Prote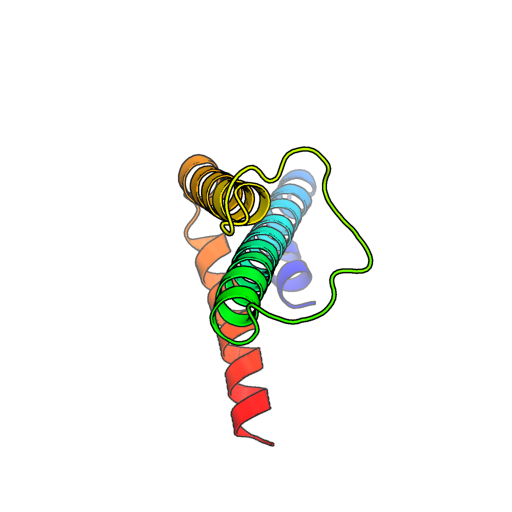in AF-A0A662FRY5-F1 (afdb_monomer_lite)

Foldseek 3Di:
DVLLVVLVVDPDPVSSCVSVVLLVVLLVLVVLLVVLVVVQVVCVVCVPDDDPDDDPPPPDSGPPVSVVSNVVSVVCCVPPPPDVVSVVVNVVVVVVVVVVVVVD

Radius of gyration: 18.14 Å; chains: 1; bounding box: 42×27×48 Å

pLDDT: mean 74.13, std 9.49, range [51.31, 88.25]

Sequence (104 aa):
LFEVVVSGFYEDPIKVIDVVAKSSNLGCLIAFIFVNFSVLILRRRYPDAERPFKIPLAPLNIPLTSLIGVLLCALTIVLVFHETLVWAITLAILGLGLAIKTRR

Secondary structure (DSSP, 8-state):
-HHHHHHTT-S-HHHHHHHHHHHHHHHHHHHHHHHHHHHHHHHHH-TT---SS--TT--SSS-HHHHHHHHHHHHHHHHH---HHHHHHHHHHHHHHHHHHHT-

Structure (mmCIF, N/CA/C/O backbone):
data_AF-A0A662FRY5-F1
#
_entry.id   AF-A0A662FRY5-F1
#
loop_
_atom_site.group_PDB
_atom_site.id
_atom_site.type_symbol
_atom_site.label_atom_id
_atom_site.label_alt_id
_atom_site.label_comp_id
_atom_site.label_asym_id
_atom_site.label_entity_id
_atom_site.label_seq_id
_atom_site.pdbx_PDB_ins_code
_atom_site.Cartn_x
_atom_site.Cartn_y
_atom_site.Cartn_z
_atom_site.occupancy
_atom_site.B_iso_or_equiv
_atom_site.auth_seq_id
_atom_site.auth_comp_id
_atom_site.auth_asym_id
_atom_site.auth_atom_id
_atom_site.pdbx_PDB_model_num
ATOM 1 N N . LEU A 1 1 ? 6.917 -13.812 -11.179 1.00 58.88 1 LEU A N 1
ATOM 2 C CA . LEU A 1 1 ? 7.219 -14.451 -12.483 1.00 58.88 1 LEU A CA 1
ATOM 3 C C . LEU A 1 1 ? 7.259 -13.413 -13.601 1.00 58.88 1 LEU A C 1
ATOM 5 O O . LEU A 1 1 ? 8.296 -13.297 -14.228 1.00 58.88 1 LEU A O 1
ATOM 9 N N . PHE A 1 2 ? 6.216 -12.590 -13.773 1.00 63.50 2 PHE A N 1
ATOM 10 C CA . PHE A 1 2 ? 6.215 -11.488 -14.751 1.00 63.50 2 PHE A CA 1
ATOM 11 C C . PHE A 1 2 ? 7.364 -10.477 -14.551 1.00 63.50 2 PHE A C 1
ATOM 13 O O . PHE A 1 2 ? 8.067 -10.170 -15.503 1.00 63.50 2 PHE A O 1
ATOM 20 N N . GLU A 1 3 ? 7.631 -10.039 -13.314 1.00 64.31 3 GLU A N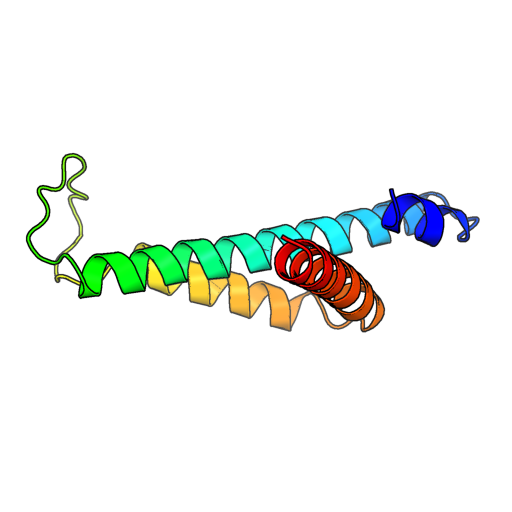 1
ATOM 21 C CA . GLU A 1 3 ? 8.716 -9.076 -13.036 1.00 64.31 3 GLU A CA 1
ATOM 22 C C . GLU A 1 3 ? 10.110 -9.624 -13.343 1.00 64.31 3 GLU A C 1
ATOM 24 O O . GLU A 1 3 ? 10.901 -8.951 -13.983 1.00 64.31 3 GLU A O 1
ATOM 29 N N . VAL A 1 4 ? 10.387 -10.876 -12.969 1.00 63.34 4 VAL A N 1
ATOM 30 C CA . VAL A 1 4 ? 11.671 -11.536 -13.262 1.00 63.34 4 VAL A CA 1
ATOM 31 C C . VAL A 1 4 ? 11.884 -11.682 -14.771 1.00 63.34 4 VAL A C 1
ATOM 33 O O . VAL A 1 4 ? 13.003 -11.532 -15.244 1.00 63.34 4 VAL A O 1
ATOM 36 N N . VAL A 1 5 ? 10.813 -11.926 -15.534 1.00 68.44 5 VAL A N 1
ATOM 37 C CA . VAL A 1 5 ? 10.875 -11.988 -17.001 1.00 68.44 5 VAL A CA 1
ATOM 38 C C . VAL A 1 5 ? 11.168 -10.611 -17.596 1.00 68.44 5 VAL A C 1
ATOM 40 O O . VAL A 1 5 ? 12.040 -10.515 -18.446 1.00 68.44 5 VAL A O 1
ATOM 43 N N . VAL A 1 6 ? 10.504 -9.547 -17.129 1.00 65.00 6 VAL A N 1
ATOM 44 C CA . VAL A 1 6 ? 10.750 -8.167 -17.595 1.00 65.00 6 VAL A CA 1
ATOM 45 C C . VAL A 1 6 ? 12.159 -7.696 -17.226 1.00 65.00 6 VAL A C 1
ATOM 47 O O . VAL A 1 6 ? 12.846 -7.102 -18.052 1.00 65.00 6 VAL A O 1
ATOM 50 N N . SER A 1 7 ? 12.624 -7.999 -16.015 1.00 62.41 7 SER A N 1
ATOM 51 C CA . SER A 1 7 ? 13.972 -7.650 -15.570 1.00 62.41 7 SER A CA 1
ATOM 52 C C . SER A 1 7 ? 15.052 -8.481 -16.267 1.00 62.41 7 SER A C 1
ATOM 54 O O . SER A 1 7 ? 16.137 -7.966 -16.494 1.00 62.41 7 SER A O 1
ATOM 56 N N . GLY A 1 8 ? 14.757 -9.717 -16.682 1.00 64.69 8 GLY A N 1
ATOM 57 C CA . GLY A 1 8 ? 15.682 -10.568 -17.440 1.00 64.69 8 GLY A CA 1
ATOM 58 C C . GLY A 1 8 ? 16.067 -10.035 -18.828 1.00 64.69 8 GLY A C 1
ATOM 59 O O . GLY A 1 8 ? 17.013 -10.547 -19.416 1.00 64.69 8 GLY A O 1
ATOM 60 N N . PHE A 1 9 ? 15.380 -9.004 -19.338 1.00 65.69 9 PHE A N 1
ATOM 61 C CA . PHE A 1 9 ? 15.766 -8.284 -20.560 1.00 65.69 9 PHE A CA 1
ATOM 62 C C . PHE A 1 9 ? 16.836 -7.201 -20.327 1.00 65.69 9 PHE A C 1
ATOM 64 O O . PHE A 1 9 ? 17.308 -6.607 -21.292 1.00 65.69 9 PHE A O 1
ATOM 71 N N . TYR A 1 10 ? 17.221 -6.928 -19.076 1.00 66.12 10 TYR A N 1
ATOM 72 C CA . TYR A 1 10 ? 18.327 -6.030 -18.746 1.00 66.12 10 TYR A CA 1
ATOM 73 C C . TYR A 1 10 ? 19.607 -6.852 -18.521 1.00 66.12 10 TYR A C 1
ATOM 75 O O . TYR A 1 10 ? 19.677 -7.642 -17.584 1.00 66.12 10 TYR A O 1
ATOM 83 N N . GLU A 1 11 ? 20.631 -6.648 -19.355 1.00 63.62 11 GLU A N 1
ATOM 84 C CA . GLU A 1 11 ? 21.911 -7.383 -19.295 1.00 63.62 11 GLU A CA 1
ATOM 85 C C . GLU A 1 11 ? 22.745 -7.116 -18.026 1.00 63.62 11 GLU A C 1
ATOM 87 O O . GLU A 1 11 ? 23.602 -7.927 -17.673 1.00 63.62 11 GLU A O 1
ATOM 92 N N . ASP A 1 12 ? 22.477 -6.025 -17.296 1.00 72.94 12 ASP A N 1
ATOM 93 C CA . ASP A 1 12 ? 23.211 -5.667 -16.076 1.00 72.94 12 ASP A CA 1
ATOM 94 C C . ASP A 1 12 ? 22.563 -6.264 -14.805 1.00 72.94 12 ASP A C 1
ATOM 96 O O . ASP A 1 12 ? 21.473 -5.828 -14.410 1.00 72.94 12 ASP A O 1
ATOM 100 N N . PRO A 1 13 ? 23.245 -7.154 -14.056 1.00 72.56 13 PRO A N 1
ATOM 101 C CA . PRO A 1 13 ? 22.666 -7.835 -12.890 1.00 72.56 13 PRO A CA 1
ATOM 102 C C . PRO A 1 13 ? 22.263 -6.890 -11.745 1.00 72.56 13 PRO A C 1
ATOM 104 O O . PRO A 1 13 ? 21.330 -7.179 -10.998 1.00 72.56 13 PRO A O 1
ATOM 107 N N . ILE A 1 14 ? 22.916 -5.732 -11.616 1.00 77.75 14 ILE A N 1
ATOM 108 C CA . ILE A 1 14 ? 22.583 -4.735 -10.585 1.00 77.75 14 ILE A CA 1
ATOM 109 C C . ILE A 1 14 ? 21.230 -4.065 -10.870 1.00 77.75 14 ILE A C 1
ATOM 111 O O . ILE A 1 14 ? 20.453 -3.823 -9.946 1.00 77.75 14 ILE A O 1
ATOM 115 N N . LYS A 1 15 ? 20.908 -3.811 -12.145 1.00 75.81 15 LYS A N 1
ATOM 116 C CA . LYS A 1 15 ? 19.637 -3.181 -12.537 1.00 75.81 15 LYS A CA 1
ATOM 117 C C . LYS A 1 15 ? 18.454 -4.127 -12.342 1.00 75.81 15 LYS A C 1
ATOM 119 O O . LYS A 1 15 ? 17.382 -3.683 -11.943 1.00 75.81 15 LYS A O 1
ATOM 124 N N . VAL A 1 16 ? 18.659 -5.429 -12.557 1.00 78.44 16 VAL A N 1
ATOM 125 C CA . VAL A 1 16 ? 17.647 -6.471 -12.313 1.00 78.44 16 VAL A CA 1
ATOM 126 C C . VAL A 1 16 ? 17.172 -6.437 -10.861 1.00 78.44 16 VAL A C 1
ATOM 128 O O . VAL A 1 16 ? 15.970 -6.388 -10.601 1.00 78.44 16 VAL A O 1
ATOM 131 N N . ILE A 1 17 ? 18.115 -6.429 -9.916 1.00 81.00 17 ILE A N 1
ATOM 132 C CA . ILE A 1 17 ? 17.809 -6.445 -8.481 1.00 81.00 17 ILE A CA 1
ATOM 133 C C . ILE A 1 17 ? 17.103 -5.150 -8.070 1.00 81.00 17 ILE A C 1
ATOM 135 O O . ILE A 1 17 ? 16.126 -5.209 -7.329 1.00 81.00 17 ILE A O 1
ATOM 139 N N . ASP A 1 18 ? 17.549 -3.997 -8.575 1.00 81.12 18 ASP A N 1
ATOM 140 C CA . ASP A 1 18 ? 16.940 -2.701 -8.255 1.00 81.12 18 ASP A CA 1
ATOM 141 C C . ASP A 1 18 ? 15.479 -2.610 -8.729 1.00 81.12 18 ASP A C 1
ATOM 143 O O . ASP A 1 18 ? 14.602 -2.196 -7.968 1.00 81.12 18 ASP A O 1
ATOM 147 N N . VAL A 1 19 ? 15.183 -3.072 -9.950 1.00 76.88 19 VAL A N 1
ATOM 148 C CA . VAL A 1 19 ? 13.815 -3.066 -10.496 1.00 76.88 19 VAL A CA 1
ATOM 149 C C . VAL A 1 19 ? 12.890 -3.975 -9.687 1.00 76.88 19 VAL A C 1
ATOM 151 O O . VAL A 1 19 ? 11.815 -3.527 -9.286 1.00 76.88 19 VAL A O 1
ATOM 154 N N . VAL A 1 20 ? 13.316 -5.210 -9.398 1.00 78.94 20 VAL A N 1
ATOM 155 C CA . VAL A 1 20 ? 12.515 -6.180 -8.628 1.00 78.94 20 VAL A CA 1
ATOM 156 C C . VAL A 1 20 ? 12.333 -5.734 -7.171 1.00 78.94 20 VAL A C 1
ATOM 158 O O . VAL A 1 20 ? 11.262 -5.900 -6.586 1.00 78.94 20 VAL A O 1
ATOM 161 N N . ALA A 1 21 ? 13.363 -5.143 -6.557 1.00 82.50 21 ALA A N 1
ATOM 162 C CA . ALA A 1 21 ? 13.271 -4.633 -5.192 1.00 82.50 21 ALA A CA 1
ATOM 163 C C . ALA A 1 21 ? 12.287 -3.457 -5.099 1.00 82.50 21 ALA A C 1
ATOM 165 O O . ALA A 1 21 ? 11.451 -3.415 -4.191 1.00 82.50 21 ALA A O 1
ATOM 166 N N . LYS A 1 22 ? 12.346 -2.523 -6.057 1.00 79.88 22 LYS A N 1
ATOM 167 C CA . LYS A 1 22 ? 11.429 -1.381 -6.129 1.00 79.88 22 LYS A CA 1
ATOM 168 C C . LYS A 1 22 ? 9.979 -1.837 -6.325 1.00 79.88 22 LYS A C 1
ATOM 170 O O . LYS A 1 22 ? 9.108 -1.417 -5.564 1.00 79.88 22 LYS A O 1
ATOM 175 N N . SER A 1 23 ? 9.706 -2.723 -7.278 1.00 76.12 23 SER A N 1
ATOM 176 C CA . SER A 1 23 ? 8.348 -3.222 -7.538 1.00 76.12 23 SER A CA 1
ATOM 177 C C . SER A 1 23 ? 7.752 -3.999 -6.368 1.00 76.12 23 SER A C 1
ATOM 179 O O . SER A 1 23 ? 6.632 -3.701 -5.940 1.00 76.12 23 SER A O 1
ATOM 181 N N . SER A 1 24 ? 8.522 -4.909 -5.768 1.00 82.62 24 SER A N 1
ATOM 182 C CA . SER A 1 24 ? 8.084 -5.657 -4.590 1.00 82.62 24 SER A CA 1
ATOM 183 C C . SER A 1 24 ? 7.772 -4.731 -3.409 1.00 82.62 24 SER A C 1
ATOM 185 O O . SER A 1 24 ? 6.750 -4.901 -2.739 1.00 82.62 24 SER A O 1
ATOM 187 N N . ASN A 1 25 ? 8.623 -3.733 -3.141 1.00 84.94 25 ASN A N 1
ATOM 188 C CA . ASN A 1 25 ? 8.400 -2.802 -2.036 1.00 84.94 25 ASN A CA 1
ATOM 189 C C . ASN A 1 25 ? 7.156 -1.925 -2.264 1.00 84.94 25 ASN A C 1
ATOM 191 O O . ASN A 1 25 ? 6.377 -1.719 -1.332 1.00 84.94 25 ASN A O 1
ATOM 195 N N . LEU A 1 26 ? 6.912 -1.469 -3.499 1.00 82.62 26 LEU A N 1
ATOM 196 C CA . LEU A 1 26 ? 5.700 -0.712 -3.824 1.00 82.62 26 LEU A CA 1
ATOM 197 C C . LEU A 1 26 ? 4.435 -1.553 -3.586 1.00 82.62 26 LEU A C 1
ATOM 199 O O . LEU A 1 26 ? 3.487 -1.072 -2.959 1.00 82.62 26 LEU A O 1
ATOM 203 N N . GLY A 1 27 ? 4.438 -2.823 -4.002 1.00 83.56 27 GLY A N 1
ATOM 204 C CA . GLY A 1 27 ? 3.338 -3.754 -3.731 1.00 83.56 27 GLY A CA 1
ATOM 205 C C . GLY A 1 27 ? 3.053 -3.919 -2.233 1.00 83.56 27 GLY A C 1
ATOM 206 O O . GLY A 1 27 ? 1.899 -3.827 -1.804 1.00 83.56 27 GLY A O 1
ATOM 207 N N . CYS A 1 28 ? 4.099 -4.081 -1.417 1.00 86.50 28 CYS A N 1
ATOM 208 C CA . CYS A 1 28 ? 3.973 -4.140 0.041 1.00 86.50 28 CYS A CA 1
ATOM 209 C C . CYS A 1 28 ? 3.389 -2.849 0.637 1.00 86.50 28 CYS A C 1
ATOM 211 O O . CYS A 1 28 ? 2.493 -2.919 1.479 1.00 86.50 28 CYS A O 1
ATOM 213 N N . LEU A 1 29 ? 3.843 -1.671 0.194 1.00 86.06 29 LEU A N 1
ATOM 214 C CA . LEU A 1 29 ? 3.325 -0.384 0.676 1.00 86.06 29 LEU A CA 1
ATOM 215 C C . LEU A 1 29 ? 1.833 -0.212 0.362 1.00 86.06 29 LEU A C 1
ATOM 217 O O . LEU A 1 29 ? 1.071 0.221 1.227 1.00 86.06 29 LEU A O 1
ATOM 221 N N . ILE A 1 30 ? 1.389 -0.612 -0.833 1.00 83.00 30 ILE A N 1
ATOM 222 C CA . ILE A 1 30 ? -0.037 -0.603 -1.189 1.00 83.00 30 ILE A CA 1
ATOM 223 C C . ILE A 1 30 ? -0.830 -1.549 -0.284 1.00 83.00 30 ILE A C 1
ATOM 225 O O . ILE A 1 30 ? -1.871 -1.156 0.248 1.00 83.00 30 ILE A O 1
ATOM 229 N N . ALA A 1 31 ? -0.344 -2.774 -0.065 1.00 86.44 31 ALA A N 1
ATOM 230 C CA . ALA A 1 31 ? -0.998 -3.723 0.833 1.00 86.44 31 ALA A CA 1
ATOM 231 C C . ALA A 1 31 ? -1.120 -3.156 2.259 1.00 86.44 31 ALA A C 1
ATOM 233 O O . ALA A 1 31 ? -2.186 -3.247 2.870 1.00 86.44 31 ALA A O 1
ATOM 234 N N . PHE A 1 32 ? -0.077 -2.490 2.766 1.00 87.44 32 PHE A N 1
ATOM 235 C CA . PHE A 1 32 ? -0.127 -1.820 4.064 1.00 87.44 32 PHE A CA 1
ATOM 236 C C . PHE A 1 32 ? -1.147 -0.684 4.112 1.00 87.44 32 PHE A C 1
ATOM 238 O O . PHE A 1 32 ? -1.858 -0.563 5.113 1.00 87.44 32 PHE A O 1
ATOM 245 N N . ILE A 1 33 ? -1.280 0.123 3.056 1.00 85.56 33 ILE A N 1
ATOM 246 C CA . ILE A 1 33 ? -2.330 1.150 2.982 1.00 85.56 33 ILE A CA 1
ATOM 247 C C . ILE A 1 33 ? -3.713 0.497 3.088 1.00 85.56 33 ILE A C 1
ATOM 249 O O . ILE A 1 33 ? -4.523 0.924 3.912 1.00 85.56 33 ILE A O 1
ATOM 253 N N . PHE A 1 34 ? -3.969 -0.577 2.333 1.00 86.06 34 PHE A N 1
ATOM 254 C CA . PHE A 1 34 ? -5.239 -1.311 2.386 1.00 86.06 34 PHE A CA 1
ATOM 255 C C . PHE A 1 34 ? -5.533 -1.907 3.765 1.00 86.06 34 PHE A C 1
ATOM 257 O O . PHE A 1 34 ? -6.662 -1.802 4.250 1.00 86.06 34 PHE A O 1
ATOM 264 N N . VAL A 1 35 ? -4.540 -2.511 4.420 1.00 86.44 35 VAL A N 1
ATOM 265 C CA . VAL A 1 35 ? -4.698 -3.073 5.770 1.00 86.44 35 VAL A CA 1
ATOM 266 C C . VAL A 1 35 ? -5.025 -1.969 6.773 1.00 86.44 35 VAL A C 1
ATOM 268 O O . VAL A 1 35 ? -5.997 -2.088 7.520 1.00 86.44 35 VAL A O 1
ATOM 271 N N . ASN A 1 36 ? -4.286 -0.857 6.757 1.00 84.44 36 ASN A N 1
ATOM 272 C CA . ASN A 1 36 ? -4.562 0.260 7.659 1.00 84.44 36 ASN A CA 1
ATOM 273 C C . ASN A 1 36 ? -5.939 0.894 7.398 1.00 84.44 36 ASN A C 1
ATOM 275 O O . ASN A 1 36 ? -6.653 1.232 8.345 1.00 84.44 36 ASN A O 1
ATOM 279 N N . PHE A 1 37 ? -6.357 0.993 6.133 1.00 84.19 37 PHE A N 1
ATOM 280 C CA . PHE A 1 37 ? -7.699 1.452 5.772 1.00 84.19 37 PHE A CA 1
ATOM 281 C C . PHE A 1 37 ? -8.788 0.483 6.251 1.00 84.19 37 PHE A C 1
ATOM 283 O O . PHE A 1 37 ? -9.815 0.905 6.782 1.00 84.19 37 PHE A O 1
ATOM 290 N N . SER A 1 38 ? -8.541 -0.823 6.150 1.00 84.31 38 SER A N 1
ATOM 291 C CA . SER A 1 38 ? -9.454 -1.858 6.648 1.00 84.31 38 SER A CA 1
ATOM 292 C C . SER A 1 38 ? -9.639 -1.763 8.163 1.00 84.31 38 SER A C 1
ATOM 294 O O . SER A 1 38 ? -10.765 -1.854 8.646 1.00 84.31 38 SER A O 1
ATOM 296 N N . VAL A 1 39 ? -8.567 -1.491 8.917 1.00 80.38 39 VAL A N 1
ATOM 297 C CA . VAL A 1 39 ? -8.640 -1.259 10.371 1.00 80.38 39 VAL A CA 1
ATOM 298 C C . VAL A 1 39 ? -9.455 -0.000 10.695 1.00 80.38 39 VAL A C 1
ATOM 300 O O . VAL A 1 39 ? -10.282 -0.026 11.609 1.00 80.38 39 VAL A O 1
ATOM 303 N N . LEU A 1 40 ? -9.276 1.086 9.933 1.00 77.69 40 LEU A N 1
ATOM 304 C CA . LEU A 1 40 ? -10.068 2.317 10.072 1.00 77.69 40 LEU A CA 1
ATOM 305 C C . LEU A 1 40 ? -11.566 2.067 9.827 1.00 77.69 40 LEU A C 1
ATOM 307 O O . LEU A 1 40 ? -12.399 2.525 10.613 1.00 77.69 40 LEU A O 1
ATOM 311 N N . ILE A 1 41 ? -11.915 1.315 8.777 1.00 82.88 41 ILE A N 1
ATOM 312 C CA . ILE A 1 41 ? -13.306 0.947 8.470 1.00 82.88 41 ILE A CA 1
ATOM 313 C C . ILE A 1 41 ? -13.885 0.048 9.565 1.00 82.88 41 ILE A C 1
ATOM 315 O O . ILE A 1 41 ? -14.989 0.306 10.048 1.00 82.88 41 ILE A O 1
ATOM 319 N N . LEU A 1 42 ? -13.155 -0.994 9.973 1.00 79.81 42 LEU A N 1
ATOM 320 C CA . LEU A 1 42 ? -13.632 -1.964 10.958 1.00 79.81 42 LEU A CA 1
ATOM 321 C C . LEU A 1 42 ? -13.901 -1.292 12.305 1.00 79.81 42 LEU A C 1
ATOM 323 O O . LEU A 1 42 ? -14.928 -1.551 12.925 1.00 79.81 42 LEU A O 1
ATOM 327 N N . ARG A 1 43 ? -13.031 -0.363 12.716 1.00 76.19 43 ARG A N 1
ATOM 328 C CA . ARG A 1 43 ? -13.205 0.388 13.962 1.00 76.19 43 ARG A CA 1
ATOM 329 C C . ARG A 1 43 ? -14.385 1.362 13.908 1.00 76.19 43 ARG A C 1
ATOM 331 O O . ARG A 1 43 ? -15.004 1.598 14.939 1.00 76.19 43 ARG A O 1
ATOM 338 N N . ARG A 1 44 ? -14.721 1.906 12.730 1.00 72.88 44 ARG A N 1
ATOM 339 C CA . ARG A 1 44 ? -15.952 2.696 12.549 1.00 72.88 44 ARG A CA 1
ATOM 340 C C . ARG A 1 44 ? -17.214 1.834 12.581 1.00 72.88 44 ARG A C 1
ATOM 342 O O . ARG A 1 44 ? -18.223 2.295 13.095 1.00 72.88 44 ARG A O 1
ATOM 349 N N . ARG A 1 45 ? -17.174 0.615 12.031 1.00 79.69 45 ARG A N 1
ATOM 350 C CA . ARG A 1 45 ? -18.334 -0.296 12.013 1.00 79.69 45 ARG A CA 1
ATOM 351 C C . ARG A 1 45 ? -18.592 -0.989 13.347 1.00 79.69 45 ARG A C 1
ATOM 353 O O . ARG A 1 45 ? -19.750 -1.200 13.680 1.00 79.69 45 ARG A O 1
ATOM 360 N N . TYR A 1 46 ? -17.544 -1.342 14.085 1.00 76.44 46 TYR A N 1
ATOM 361 C CA . TYR A 1 46 ? -17.649 -2.082 15.345 1.00 76.44 46 TYR A CA 1
ATOM 362 C C . TYR A 1 46 ? -16.917 -1.336 1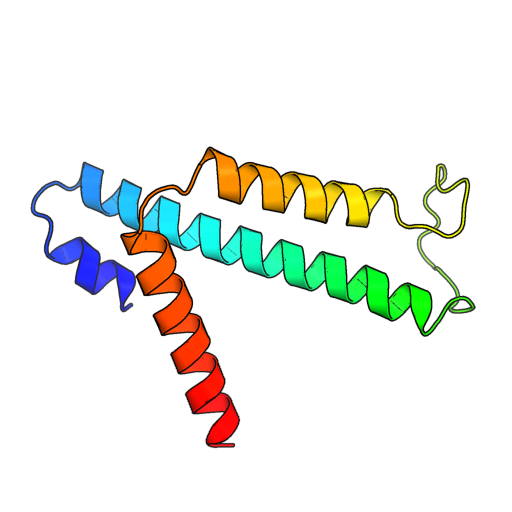6.469 1.00 76.44 46 TYR A C 1
ATOM 364 O O . TYR A 1 46 ? -15.834 -1.754 16.891 1.00 76.44 46 TYR A O 1
ATOM 372 N N . PRO A 1 47 ? -17.475 -0.205 16.942 1.00 69.56 47 PRO A N 1
ATOM 373 C CA . PRO A 1 47 ? -16.872 0.577 18.018 1.00 69.56 47 PRO A CA 1
ATOM 374 C C . PRO A 1 47 ? -16.836 -0.185 19.355 1.00 69.56 47 PRO A C 1
ATOM 376 O O . PRO A 1 47 ? -15.849 -0.044 20.082 1.00 69.56 47 PRO A O 1
ATOM 379 N N . ASP A 1 48 ? -17.842 -1.032 19.613 1.00 66.88 48 ASP A N 1
ATOM 380 C CA . ASP A 1 48 ? -18.071 -1.745 20.883 1.00 66.88 48 ASP A CA 1
ATOM 381 C C . ASP A 1 48 ? -17.465 -3.160 20.948 1.00 66.88 48 ASP A C 1
ATOM 383 O O . ASP A 1 48 ? -17.701 -3.897 21.902 1.00 66.88 48 ASP A O 1
ATOM 387 N N . ALA A 1 49 ? -16.682 -3.575 19.946 1.00 71.25 49 ALA A N 1
ATOM 388 C CA . ALA A 1 49 ? -16.025 -4.881 19.983 1.00 71.25 49 ALA A CA 1
ATOM 389 C C . ALA A 1 49 ? -15.015 -4.958 21.146 1.00 71.25 49 ALA A C 1
ATOM 391 O O . ALA A 1 49 ? -14.152 -4.082 21.279 1.00 71.25 49 ALA A O 1
ATOM 392 N N . GLU A 1 50 ? -15.091 -6.018 21.962 1.00 63.00 50 GLU A N 1
ATOM 393 C CA . GLU A 1 50 ? -14.135 -6.269 23.045 1.00 63.00 50 GLU A CA 1
ATOM 394 C C . GLU A 1 50 ? -12.712 -6.362 22.480 1.00 63.00 50 GLU A C 1
ATOM 396 O O . GLU A 1 50 ? -12.415 -7.152 21.585 1.00 63.00 50 GLU A O 1
ATOM 401 N N . ARG A 1 51 ? -11.817 -5.504 22.983 1.00 66.88 51 ARG A N 1
ATOM 402 C CA . ARG A 1 51 ? -10.427 -5.410 22.522 1.00 66.88 51 ARG A CA 1
ATOM 403 C C . ARG A 1 51 ? -9.537 -6.236 23.461 1.00 66.88 51 ARG A C 1
ATOM 405 O O . ARG A 1 51 ? -9.231 -5.736 24.545 1.00 66.88 51 ARG A O 1
ATOM 412 N N . PRO A 1 52 ? -9.085 -7.449 23.077 1.00 64.62 52 PRO A N 1
ATOM 413 C CA . PRO A 1 52 ? -8.189 -8.257 23.911 1.00 64.62 52 PRO A CA 1
ATOM 414 C C . PRO A 1 52 ? -6.797 -7.619 24.058 1.00 64.62 52 PRO A C 1
ATOM 416 O O . PRO A 1 52 ? -6.147 -7.783 25.085 1.00 64.62 52 PRO A O 1
ATOM 419 N N . PHE A 1 53 ? -6.367 -6.820 23.074 1.00 61.94 53 PHE A N 1
ATOM 420 C CA . PHE A 1 53 ? -5.156 -5.998 23.141 1.00 61.94 53 PHE A CA 1
ATOM 421 C C . PHE A 1 53 ? -5.517 -4.527 23.390 1.00 61.94 53 PHE A C 1
ATOM 423 O O . PHE A 1 53 ? -5.952 -3.808 22.485 1.00 61.94 53 PHE A O 1
ATOM 430 N N . LYS A 1 54 ? -5.335 -4.065 24.631 1.00 58.97 54 LYS A N 1
ATOM 431 C CA . LYS A 1 54 ? -5.462 -2.651 25.010 1.00 58.97 54 LYS A CA 1
ATOM 432 C C . LYS A 1 54 ? -4.099 -1.980 24.890 1.00 58.97 54 LYS A C 1
ATOM 434 O O . LYS A 1 54 ? -3.171 -2.303 25.621 1.00 58.97 54 LYS A O 1
ATOM 439 N N .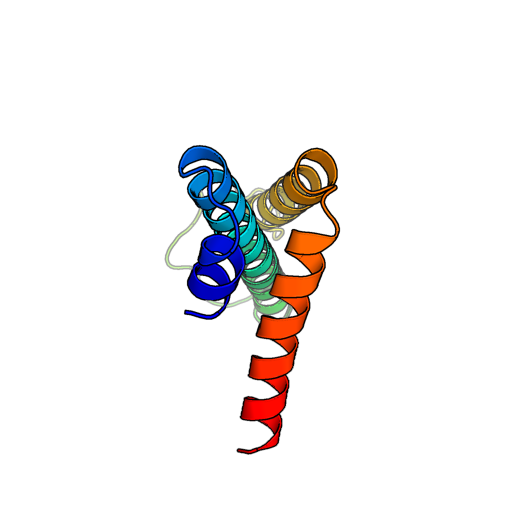 ILE A 1 55 ? -3.983 -1.040 23.959 1.00 60.12 55 ILE A N 1
ATOM 440 C CA . ILE A 1 55 ? -2.792 -0.200 23.823 1.00 60.12 55 ILE A CA 1
ATOM 441 C C . ILE A 1 55 ? -2.856 0.842 24.955 1.00 60.12 55 ILE A C 1
ATOM 443 O O . ILE A 1 55 ? -3.849 1.571 25.014 1.00 60.12 55 ILE A O 1
ATOM 447 N N . PRO A 1 56 ? -1.849 0.942 25.841 1.00 57.41 56 PRO A N 1
ATOM 448 C CA . PRO A 1 56 ? -1.906 1.807 27.028 1.00 57.41 56 PRO A CA 1
ATOM 449 C C . PRO A 1 56 ? -1.974 3.313 26.708 1.00 57.41 56 PRO A C 1
ATOM 451 O O . PRO A 1 56 ? -2.309 4.111 27.574 1.00 57.41 56 PRO A O 1
ATOM 454 N N . LEU A 1 57 ? -1.698 3.705 25.460 1.00 54.62 57 LEU A N 1
ATOM 455 C CA . LEU A 1 57 ? -1.599 5.092 24.989 1.00 54.62 57 LEU A CA 1
ATOM 456 C C . LEU A 1 57 ? -2.627 5.424 23.890 1.00 54.62 57 LEU A C 1
ATOM 458 O O . LEU A 1 57 ? -2.319 6.161 22.959 1.00 54.62 57 LEU A O 1
ATOM 462 N N . ALA A 1 58 ? -3.845 4.881 23.949 1.00 55.12 58 ALA A N 1
ATOM 463 C CA . ALA A 1 58 ? -4.935 5.289 23.055 1.00 55.12 58 ALA A CA 1
ATOM 464 C C . ALA A 1 58 ? -5.883 6.282 23.764 1.00 55.12 58 ALA A C 1
ATOM 466 O O . ALA A 1 58 ? -6.959 5.867 24.192 1.00 55.12 58 ALA A O 1
ATOM 467 N N . PRO A 1 59 ? -5.526 7.577 23.920 1.00 53.66 59 PRO A N 1
ATOM 468 C CA . PRO A 1 59 ? -6.343 8.529 24.674 1.00 53.66 59 PRO A CA 1
ATOM 469 C C . PRO A 1 59 ? -7.663 8.917 23.995 1.00 53.66 59 PRO A C 1
ATOM 471 O O . PRO A 1 59 ? -8.484 9.566 24.623 1.00 53.66 59 PRO A O 1
ATOM 474 N N . LEU A 1 60 ? -7.934 8.515 22.755 1.00 52.66 60 LEU A N 1
ATOM 475 C CA . LEU A 1 60 ? -9.221 8.749 22.101 1.00 52.66 60 LEU A CA 1
ATOM 476 C C . LEU A 1 60 ? -9.494 7.579 21.154 1.00 52.66 60 LEU A C 1
ATOM 478 O O . LEU A 1 60 ? -8.561 6.938 20.678 1.00 52.66 60 LEU A O 1
ATOM 482 N N . ASN A 1 61 ? -10.757 7.301 20.846 1.00 56.44 61 ASN A N 1
ATOM 483 C CA . ASN A 1 61 ? -11.257 6.195 20.013 1.00 56.44 61 ASN A CA 1
ATOM 484 C C . ASN A 1 61 ? -10.740 6.124 18.550 1.00 56.44 61 ASN A C 1
ATOM 486 O O . ASN A 1 61 ? -11.321 5.448 17.703 1.00 56.44 61 ASN A O 1
ATOM 490 N N . ILE A 1 62 ? -9.611 6.752 18.239 1.00 59.25 62 ILE A N 1
ATOM 491 C CA . ILE A 1 62 ? -9.017 6.913 16.918 1.00 59.25 62 ILE A CA 1
ATOM 492 C C . ILE A 1 62 ? -7.681 6.142 16.898 1.00 59.25 62 ILE A C 1
ATOM 494 O O . ILE A 1 62 ? -6.844 6.346 17.778 1.00 59.25 62 ILE A O 1
ATOM 498 N N . PRO A 1 63 ? -7.450 5.219 15.947 1.00 66.12 63 PRO A N 1
ATOM 499 C CA . PRO A 1 63 ? -6.195 4.486 15.851 1.00 66.12 63 PRO A CA 1
ATOM 500 C C . PRO A 1 63 ? -5.147 5.409 15.223 1.00 66.12 63 PRO A C 1
ATOM 502 O O . PRO A 1 63 ? -4.936 5.385 14.012 1.00 66.12 63 PRO A O 1
ATOM 505 N N . LEU A 1 64 ? -4.501 6.239 16.048 1.00 67.56 64 LEU A N 1
ATOM 506 C CA . LEU A 1 64 ? -3.380 7.082 15.615 1.00 67.56 64 LEU A CA 1
ATOM 507 C C . LEU A 1 64 ? -2.307 6.244 14.911 1.00 67.56 64 LEU A C 1
ATOM 509 O O . LEU A 1 64 ? -1.764 6.673 13.904 1.00 67.56 64 LEU A O 1
ATOM 513 N N . THR A 1 65 ? -2.080 5.011 15.371 1.00 72.00 65 THR A N 1
ATOM 514 C CA . THR A 1 65 ? -1.144 4.062 14.757 1.00 72.00 65 THR A CA 1
ATOM 515 C C . THR A 1 65 ? -1.488 3.737 13.303 1.00 72.00 65 THR A C 1
ATOM 517 O O . THR A 1 65 ? -0.601 3.778 12.457 1.00 72.00 65 THR A O 1
ATOM 520 N N . SER A 1 66 ? -2.759 3.477 12.980 1.00 75.50 66 SER A N 1
ATOM 521 C CA . SER A 1 66 ? -3.165 3.203 11.595 1.00 75.50 66 SER A CA 1
ATOM 522 C C . SER A 1 66 ? -3.144 4.453 10.725 1.00 75.50 66 SER A C 1
ATOM 524 O O . SER A 1 66 ? -2.776 4.373 9.559 1.00 75.50 66 SER A O 1
ATOM 526 N N . LEU A 1 67 ? -3.497 5.615 11.282 1.00 78.56 67 LEU A N 1
ATOM 527 C CA . LEU A 1 67 ? -3.433 6.879 10.550 1.00 78.56 67 LEU A CA 1
ATOM 528 C C . LEU A 1 67 ? -1.984 7.251 10.202 1.00 78.56 67 LEU A C 1
ATOM 530 O O . LEU A 1 67 ? -1.693 7.573 9.053 1.00 78.56 67 LEU A O 1
ATOM 534 N N . ILE A 1 68 ? -1.075 7.139 11.173 1.00 82.19 68 ILE A N 1
ATOM 535 C CA . ILE A 1 68 ? 0.365 7.338 10.979 1.00 82.19 68 ILE A CA 1
ATOM 536 C C . ILE A 1 68 ? 0.912 6.298 9.992 1.00 82.19 68 ILE A C 1
ATOM 538 O O . ILE A 1 68 ? 1.703 6.650 9.124 1.00 82.19 68 ILE A O 1
ATOM 542 N N . GLY A 1 69 ? 0.446 5.046 10.064 1.00 81.56 69 GLY A N 1
ATOM 543 C CA . GLY A 1 69 ? 0.808 3.987 9.121 1.00 81.56 69 GLY A CA 1
ATOM 544 C C . GLY A 1 69 ? 0.436 4.318 7.673 1.00 81.56 69 GLY A C 1
ATOM 545 O O . GLY A 1 69 ? 1.288 4.214 6.793 1.00 81.56 69 GLY A O 1
ATOM 546 N N . VAL A 1 70 ? -0.797 4.778 7.419 1.00 82.12 70 VAL A N 1
ATOM 547 C CA . VAL A 1 70 ? -1.208 5.241 6.078 1.00 82.12 70 VAL A CA 1
ATOM 548 C C . VAL A 1 70 ? -0.371 6.436 5.638 1.00 82.12 70 VAL A C 1
ATOM 550 O O . VAL A 1 70 ? 0.104 6.445 4.506 1.00 82.12 70 VAL A O 1
ATOM 553 N N . LEU A 1 71 ? -0.172 7.422 6.518 1.00 85.25 71 LEU A N 1
ATOM 554 C CA . LEU A 1 71 ? 0.576 8.637 6.198 1.00 85.25 71 LEU A CA 1
ATOM 555 C C . LEU A 1 71 ? 2.027 8.317 5.812 1.00 85.25 71 LEU A C 1
ATOM 557 O O . LEU A 1 71 ? 2.502 8.791 4.787 1.00 85.25 71 LEU A O 1
ATOM 561 N N . LEU A 1 72 ? 2.708 7.474 6.592 1.00 84.38 72 LEU A N 1
ATOM 562 C CA . LEU A 1 72 ? 4.076 7.036 6.312 1.00 84.38 72 LEU A CA 1
ATOM 563 C C . LEU A 1 72 ? 4.158 6.236 5.013 1.00 84.38 72 LEU A C 1
ATOM 565 O O . LEU A 1 72 ? 5.044 6.490 4.205 1.00 84.38 72 LEU A O 1
ATOM 569 N N . CYS A 1 73 ? 3.228 5.304 4.776 1.00 83.12 73 CYS A N 1
ATOM 570 C CA . CYS A 1 73 ? 3.216 4.542 3.527 1.00 83.12 73 CYS A CA 1
ATOM 571 C C . CYS A 1 73 ? 2.994 5.459 2.316 1.00 83.12 73 CYS A C 1
ATOM 573 O O . CYS A 1 73 ? 3.710 5.343 1.326 1.00 83.12 73 CYS A O 1
ATOM 575 N N . ALA A 1 74 ? 2.050 6.400 2.406 1.00 80.38 74 ALA A N 1
ATOM 576 C CA . ALA A 1 74 ? 1.769 7.357 1.340 1.00 80.38 74 ALA A CA 1
ATOM 577 C C . ALA A 1 74 ? 2.958 8.293 1.074 1.00 80.38 74 ALA A C 1
ATOM 579 O O . ALA A 1 74 ? 3.326 8.493 -0.082 1.00 80.38 74 ALA A O 1
ATOM 580 N N . LEU A 1 75 ? 3.599 8.816 2.125 1.00 85.19 75 LEU A N 1
ATOM 581 C CA . LEU A 1 75 ? 4.798 9.649 1.999 1.00 85.19 75 LEU A CA 1
ATOM 582 C C . LEU A 1 75 ? 5.945 8.886 1.332 1.00 85.19 75 LEU A C 1
ATOM 584 O O . LEU A 1 75 ? 6.556 9.405 0.403 1.00 85.19 75 LEU A O 1
ATOM 588 N N . THR A 1 76 ? 6.202 7.644 1.746 1.00 81.38 76 THR A N 1
ATOM 589 C CA . THR A 1 76 ? 7.240 6.808 1.128 1.00 81.38 76 THR A CA 1
ATOM 590 C C . THR A 1 76 ? 6.952 6.555 -0.350 1.00 81.38 76 THR A C 1
ATOM 592 O O . THR A 1 76 ? 7.868 6.635 -1.164 1.00 81.38 76 THR A O 1
ATOM 595 N N . ILE A 1 77 ? 5.691 6.305 -0.726 1.00 79.19 77 ILE A N 1
ATOM 596 C CA . ILE A 1 77 ? 5.315 6.134 -2.137 1.00 79.19 77 ILE A CA 1
ATOM 597 C C . ILE A 1 77 ? 5.645 7.394 -2.946 1.00 79.19 77 ILE A C 1
ATOM 599 O O . ILE A 1 77 ? 6.298 7.297 -3.980 1.00 79.19 77 ILE A O 1
ATOM 603 N N . VAL A 1 78 ? 5.244 8.570 -2.459 1.00 78.31 78 VAL A N 1
ATOM 604 C CA . VAL A 1 78 ? 5.445 9.843 -3.171 1.00 78.31 78 VAL A CA 1
ATOM 605 C C . VAL A 1 78 ? 6.925 10.216 -3.280 1.00 78.31 78 VAL A C 1
ATOM 607 O O . VAL A 1 78 ? 7.352 10.716 -4.316 1.00 78.31 78 VAL A O 1
ATOM 610 N N . LEU A 1 79 ? 7.711 9.977 -2.229 1.00 78.50 79 LEU A N 1
ATOM 611 C CA . LEU A 1 79 ? 9.118 10.382 -2.182 1.00 78.50 79 LEU A CA 1
ATOM 612 C C . LEU A 1 79 ? 10.051 9.434 -2.945 1.00 78.50 79 LEU A C 1
ATOM 614 O O . LEU A 1 79 ? 11.061 9.883 -3.478 1.00 78.50 79 LEU A O 1
ATOM 618 N N . VAL A 1 80 ? 9.747 8.133 -2.970 1.00 73.75 80 VAL A N 1
ATOM 619 C CA . VAL A 1 80 ? 10.668 7.104 -3.490 1.00 73.75 80 VAL A CA 1
ATOM 620 C C . VAL A 1 80 ? 10.286 6.634 -4.893 1.00 73.75 80 VAL A C 1
ATOM 622 O O . VAL A 1 80 ? 11.162 6.290 -5.686 1.00 73.75 80 VAL A O 1
ATOM 625 N N . PHE A 1 81 ? 8.995 6.611 -5.233 1.00 69.56 81 PHE A N 1
ATOM 626 C CA . PHE A 1 81 ? 8.511 5.943 -6.441 1.00 69.56 81 PHE A CA 1
ATOM 627 C C . PHE A 1 81 ? 8.034 6.927 -7.509 1.00 69.56 81 PHE A C 1
ATOM 629 O O . PHE A 1 81 ? 6.840 7.042 -7.786 1.00 69.56 81 PHE A O 1
ATOM 636 N N . HIS A 1 82 ? 8.996 7.591 -8.153 1.00 65.88 82 HIS A N 1
ATOM 637 C CA . HIS A 1 82 ? 8.752 8.452 -9.319 1.00 65.88 82 HIS A CA 1
ATOM 638 C C . HIS A 1 82 ? 8.855 7.703 -10.668 1.00 65.88 82 HIS A C 1
ATOM 640 O O . HIS A 1 82 ? 8.602 8.263 -11.733 1.00 65.88 82 HIS A O 1
ATOM 646 N N . GLU A 1 83 ? 9.217 6.419 -10.634 1.00 67.25 83 GLU A N 1
ATOM 647 C CA . GLU A 1 83 ? 9.423 5.594 -11.824 1.00 67.25 83 GLU A CA 1
ATOM 648 C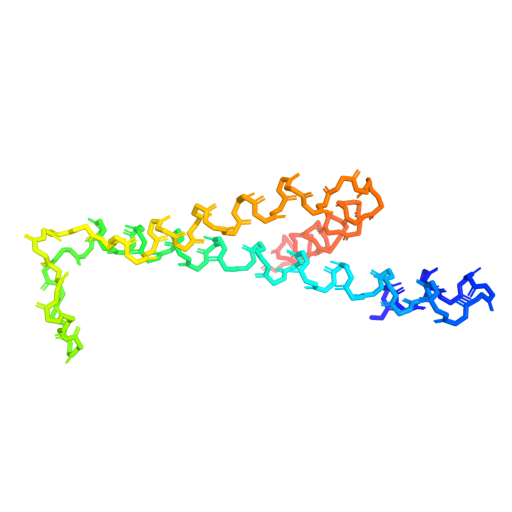 C . GLU A 1 83 ? 8.092 5.049 -12.365 1.00 67.25 83 GLU A C 1
ATOM 650 O O . GLU A 1 83 ? 7.435 4.210 -11.739 1.00 67.25 83 GLU A O 1
ATOM 655 N N . THR A 1 84 ? 7.702 5.482 -13.567 1.00 67.62 84 THR A N 1
ATOM 656 C CA . THR A 1 84 ? 6.441 5.087 -14.229 1.00 67.62 84 THR A CA 1
ATOM 657 C C . THR A 1 84 ? 6.332 3.572 -14.445 1.00 67.62 84 THR A C 1
ATOM 659 O O . THR A 1 84 ? 5.238 3.007 -14.427 1.00 67.62 84 THR A O 1
ATOM 662 N N . LEU A 1 85 ? 7.472 2.893 -14.596 1.00 66.69 85 LEU A N 1
ATOM 663 C CA . LEU A 1 85 ? 7.565 1.451 -14.836 1.00 66.69 85 LEU A CA 1
ATOM 664 C C . LEU A 1 85 ? 7.037 0.634 -13.638 1.00 66.69 85 LEU A C 1
ATOM 666 O O . LEU A 1 85 ? 6.327 -0.354 -13.818 1.00 66.69 85 LEU A O 1
ATOM 670 N N . VAL A 1 86 ? 7.288 1.097 -12.409 1.00 68.12 86 VAL A N 1
ATOM 671 C CA . VAL A 1 86 ? 6.841 0.427 -11.174 1.00 68.12 86 VAL A CA 1
ATOM 672 C C . VAL A 1 86 ? 5.319 0.517 -11.020 1.00 68.12 86 VAL A C 1
ATOM 674 O O . VAL A 1 86 ? 4.657 -0.457 -10.649 1.00 68.12 86 VAL A O 1
ATOM 677 N N . TRP A 1 87 ? 4.741 1.663 -11.378 1.00 70.31 87 TRP A N 1
ATOM 678 C CA . TRP A 1 87 ? 3.292 1.860 -11.404 1.00 70.31 87 TRP A CA 1
ATOM 679 C C . TRP A 1 87 ? 2.612 0.989 -12.464 1.00 70.31 87 TRP A C 1
ATOM 681 O O . TRP A 1 87 ? 1.577 0.386 -12.183 1.00 70.31 87 TRP A O 1
ATOM 691 N N . ALA A 1 88 ? 3.209 0.868 -13.654 1.00 73.62 88 ALA A N 1
ATOM 692 C CA . ALA A 1 88 ? 2.681 0.036 -14.734 1.00 73.62 88 ALA A CA 1
ATOM 693 C C . ALA A 1 88 ? 2.618 -1.451 -14.346 1.00 73.62 88 ALA A C 1
ATOM 695 O O . ALA A 1 88 ? 1.585 -2.094 -14.535 1.00 73.62 88 ALA A O 1
ATOM 696 N N . ILE A 1 89 ? 3.686 -1.986 -13.743 1.00 69.69 89 ILE A N 1
ATOM 697 C CA . ILE A 1 89 ? 3.727 -3.374 -13.257 1.00 69.69 89 ILE A CA 1
ATOM 698 C C . ILE A 1 89 ? 2.668 -3.602 -12.170 1.00 69.69 89 ILE A C 1
ATOM 700 O O . ILE A 1 89 ? 1.919 -4.579 -12.206 1.00 69.69 89 ILE A O 1
ATOM 704 N N . THR A 1 90 ? 2.554 -2.667 -11.233 1.00 71.62 90 THR A N 1
ATOM 705 C CA . THR A 1 90 ? 1.588 -2.743 -10.133 1.00 71.62 90 THR A CA 1
ATOM 706 C C . THR A 1 90 ? 0.146 -2.733 -10.631 1.00 71.62 90 THR A C 1
ATOM 708 O O . THR A 1 90 ? -0.663 -3.556 -10.202 1.00 71.62 90 THR A O 1
ATOM 711 N N . LEU A 1 91 ? -0.182 -1.846 -11.575 1.00 78.56 91 LEU A N 1
ATOM 712 C CA . LEU A 1 91 ? -1.495 -1.806 -12.219 1.00 78.56 91 LEU A CA 1
ATOM 713 C C . LEU A 1 91 ? -1.773 -3.071 -13.032 1.00 78.56 91 LEU A C 1
ATOM 715 O O . LEU A 1 91 ? -2.901 -3.560 -13.006 1.00 78.56 91 LEU A O 1
ATOM 719 N N . ALA A 1 92 ? -0.765 -3.633 -13.702 1.00 79.88 92 ALA A N 1
ATOM 720 C CA . ALA A 1 92 ? -0.908 -4.895 -14.419 1.00 79.88 92 ALA A CA 1
ATOM 721 C C . ALA A 1 92 ? -1.266 -6.046 -13.465 1.00 79.88 92 ALA A C 1
ATOM 723 O O . ALA A 1 92 ? -2.190 -6.806 -13.747 1.00 79.88 92 ALA A O 1
ATOM 724 N N . ILE A 1 93 ? -0.604 -6.145 -12.306 1.00 76.88 93 ILE A N 1
ATOM 725 C CA . ILE A 1 93 ? -0.894 -7.170 -11.289 1.00 76.88 93 ILE A CA 1
ATOM 726 C C . ILE A 1 93 ? -2.276 -6.950 -10.662 1.00 76.88 93 ILE A C 1
ATOM 728 O O . ILE A 1 93 ? -3.053 -7.899 -10.536 1.00 76.88 93 ILE A O 1
ATOM 732 N N . LEU A 1 94 ? -2.612 -5.707 -10.303 1.00 81.06 94 LEU A N 1
ATOM 733 C CA . LEU A 1 94 ? -3.919 -5.364 -9.741 1.00 81.06 94 LEU A CA 1
ATOM 734 C C . LEU A 1 94 ? -5.049 -5.671 -10.740 1.00 81.06 94 LEU A C 1
ATOM 736 O O . LEU A 1 94 ? -6.058 -6.273 -10.375 1.00 81.06 94 LEU A O 1
ATOM 740 N N . GLY A 1 95 ? -4.850 -5.314 -12.011 1.00 82.88 95 GLY A N 1
ATOM 7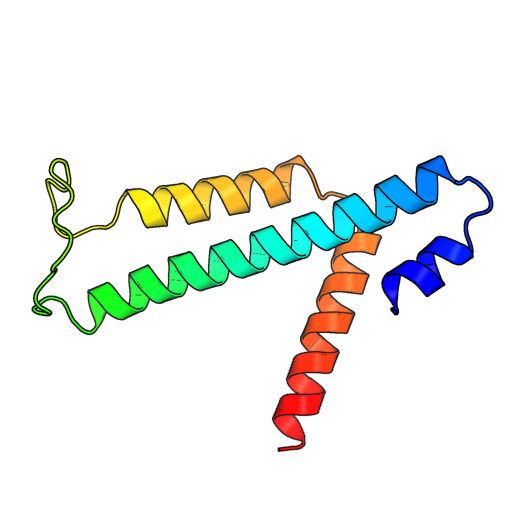41 C CA . GLY A 1 95 ? -5.763 -5.602 -13.113 1.00 82.88 95 GLY A CA 1
ATOM 742 C C . GLY A 1 95 ? -5.925 -7.100 -13.358 1.00 82.88 95 GLY A C 1
ATOM 743 O O . GLY A 1 95 ? -7.052 -7.572 -13.491 1.00 82.88 95 GLY A O 1
ATOM 744 N N . LEU A 1 96 ? -4.833 -7.870 -13.329 1.00 83.62 96 LEU A N 1
ATOM 745 C CA . LEU A 1 96 ? -4.883 -9.330 -13.425 1.00 83.62 96 LEU A CA 1
ATOM 746 C C . LEU A 1 96 ? -5.684 -9.935 -12.260 1.00 83.62 96 LEU A C 1
ATOM 748 O O . LEU A 1 96 ? -6.538 -10.793 -12.474 1.00 83.62 96 LEU A O 1
ATOM 752 N N . GLY A 1 97 ? -5.465 -9.448 -11.035 1.00 81.44 97 GLY A N 1
ATOM 753 C CA . GLY A 1 97 ? -6.216 -9.866 -9.850 1.00 81.44 97 GLY A CA 1
ATOM 754 C C . GLY A 1 97 ? -7.716 -9.571 -9.958 1.00 81.44 97 GLY A C 1
ATOM 755 O O . GLY A 1 97 ? -8.540 -10.436 -9.652 1.00 81.44 97 GLY A O 1
ATOM 756 N N . LEU A 1 98 ? -8.089 -8.385 -10.451 1.00 82.56 98 LEU A N 1
ATOM 757 C CA . LEU A 1 98 ? -9.486 -8.017 -10.707 1.00 82.56 98 LEU A CA 1
ATOM 758 C C . LEU A 1 98 ? -10.110 -8.835 -11.843 1.00 82.56 98 LEU A C 1
ATOM 760 O O . LEU A 1 98 ? -11.264 -9.250 -11.728 1.00 82.56 98 LEU A O 1
ATOM 764 N N . ALA A 1 99 ? -9.361 -9.112 -12.910 1.00 84.06 99 ALA A N 1
ATOM 765 C CA . ALA A 1 99 ? -9.817 -9.939 -14.023 1.00 84.06 99 ALA A CA 1
ATOM 766 C C . ALA A 1 99 ? -10.089 -11.385 -13.578 1.00 84.06 99 ALA A C 1
ATOM 768 O O . ALA A 1 99 ? -11.115 -11.959 -13.943 1.00 84.06 99 ALA A O 1
ATOM 769 N N . ILE A 1 100 ? -9.220 -11.956 -12.736 1.00 88.25 100 ILE A N 1
ATOM 770 C CA . ILE A 1 100 ? -9.422 -13.286 -12.142 1.00 88.25 100 ILE A CA 1
ATOM 771 C C . ILE A 1 100 ? -10.633 -13.278 -11.205 1.00 88.25 100 ILE A C 1
ATOM 773 O O . ILE A 1 100 ? -11.452 -14.192 -11.270 1.00 88.25 100 ILE A O 1
ATOM 777 N N . LYS A 1 101 ? -10.781 -12.241 -10.367 1.00 80.25 101 LYS A N 1
ATOM 778 C CA . LYS A 1 101 ? -11.943 -12.096 -9.478 1.00 80.25 101 LYS A CA 1
ATOM 779 C C . LYS A 1 101 ? -13.255 -11.929 -10.248 1.00 80.25 101 LYS A C 1
ATOM 781 O O . LYS A 1 101 ? -14.266 -12.422 -9.792 1.00 80.25 101 LYS A O 1
ATOM 786 N N . THR A 1 102 ? -13.240 -11.272 -11.406 1.00 77.69 102 THR A N 1
ATOM 787 C CA . THR A 1 102 ? -14.422 -11.112 -12.278 1.00 77.69 102 THR A CA 1
ATOM 788 C C . THR A 1 102 ? -14.804 -12.419 -12.985 1.00 77.69 102 THR A C 1
ATOM 790 O O . THR A 1 102 ? -15.933 -12.581 -13.435 1.00 77.69 102 THR A O 1
ATOM 793 N N . ARG A 1 103 ? -13.863 -13.365 -13.094 1.00 63.09 103 ARG A N 1
ATOM 794 C CA . ARG A 1 103 ? -14.068 -14.692 -13.692 1.00 63.09 103 ARG A CA 1
ATOM 795 C C . ARG A 1 103 ? -14.515 -15.766 -12.685 1.00 63.09 103 ARG A C 1
ATOM 797 O O . ARG A 1 103 ? -14.651 -16.917 -13.095 1.00 63.09 103 ARG A O 1
ATOM 804 N N . ARG A 1 104 ? -14.721 -15.427 -11.408 1.00 51.31 104 ARG A N 1
ATOM 805 C CA . ARG A 1 104 ? -15.284 -16.310 -10.372 1.00 51.31 104 ARG A CA 1
ATOM 806 C C . ARG A 1 104 ? -16.521 -15.687 -9.747 1.00 51.31 104 ARG A C 1
ATOM 808 O O . ARG A 1 104 ? -17.416 -16.477 -9.391 1.00 51.31 104 ARG A O 1
#